Protein AF-A0A8B6LZ09-F1 (afdb_monomer)

Secondary structure (DSSP, 8-state):
------------HHHHHHHHHHHHHHHHHTS-------S--STT-HHHHHHHHHHHHHTTHHHHHHHHHHHHHHHHHHHTT--HHHHHHHHHHHHHHHHHHHHHHHHHHHHHHHHHHHHHHHHHHHHHHHHHHHHHHHHHT-

Foldseek 3Di:
DDDDDDDPPPCDPVNVVVVVVVVVVVCVVVPPPPPPPPPDPPDCDVCVVVVVVVLCCCLDVVLVVVLVVLLVVLVVCVVVPHDPVVSVVSVVVSVVSNCCSVVVVVVCCVPPVVVVVVVVVVVVVVVVVVVVVVVVVVVVVD

pLDDT: mean 77.78, std 13.05, range [45.34, 94.19]

Sequence (142 aa):
MQASLLRPFAINRTTMFYIGAALLMVLFLLSPQHAFASEGTGGSLPYESWLTNLRNSVTGPVAFALSIIGIVIAGGVLIFGGDLNGFFRTLIFLVLVMALLVGAQNVMSTFFGRGAEIAALGDAVMHQLKAASVLTNSVRTV

Solvent-accessible surface area (backbone atoms only — not comparable to full-atom values): 8387 Å² total; per-residue (Å²): 139,83,80,86,78,78,75,80,81,79,78,49,71,67,58,54,48,51,52,51,52,50,51,51,51,50,51,58,72,68,45,82,82,77,73,80,76,56,79,80,78,70,72,88,46,85,61,51,61,55,52,53,51,47,51,53,36,60,71,36,73,54,42,56,51,52,50,51,52,53,50,51,53,44,50,51,44,50,76,77,69,42,61,64,69,60,40,51,54,52,52,51,51,54,51,51,53,52,50,52,56,57,46,50,54,54,48,50,49,60,67,52,47,54,55,53,52,57,50,51,52,52,53,52,51,52,52,50,52,51,54,53,48,50,56,53,51,61,64,72,77,112

Structure (mmCIF, N/CA/C/O backbone):
data_AF-A0A8B6LZ09-F1
#
_entry.id   AF-A0A8B6LZ09-F1
#
loop_
_atom_site.group_PDB
_atom_site.id
_atom_site.type_symbol
_atom_site.label_atom_id
_atom_site.label_alt_id
_atom_site.label_comp_id
_atom_site.label_asym_id
_atom_site.label_entity_id
_atom_site.label_seq_id
_atom_site.pdbx_PDB_ins_code
_atom_site.Cartn_x
_atom_site.Cartn_y
_atom_site.Cartn_z
_atom_site.occupancy
_atom_site.B_iso_or_equiv
_atom_site.auth_seq_id
_atom_site.auth_comp_id
_atom_site.auth_asym_id
_atom_site.auth_atom_id
_atom_site.pdbx_PDB_model_num
ATOM 1 N N . MET A 1 1 ? 37.244 6.737 -75.462 1.00 45.62 1 MET A N 1
ATOM 2 C CA . MET A 1 1 ? 36.531 7.954 -75.011 1.00 45.62 1 MET A CA 1
ATOM 3 C C . MET A 1 1 ? 35.923 7.645 -73.638 1.00 45.62 1 MET A C 1
ATOM 5 O O . MET A 1 1 ? 34.863 7.052 -73.579 1.00 45.62 1 MET A O 1
ATOM 9 N N . GLN A 1 2 ? 36.758 7.536 -72.600 1.00 51.44 2 GLN A N 1
ATOM 10 C CA . GLN A 1 2 ? 37.047 8.532 -71.544 1.00 51.44 2 GLN A CA 1
ATOM 11 C C . GLN A 1 2 ? 35.907 8.749 -70.522 1.00 51.44 2 GLN A C 1
ATOM 13 O O . GLN A 1 2 ? 34.986 9.525 -70.734 1.00 51.44 2 GLN A O 1
ATOM 18 N N . ALA A 1 3 ? 36.054 7.992 -69.425 1.00 52.88 3 ALA A N 1
ATOM 19 C CA . ALA A 1 3 ? 35.638 8.179 -68.033 1.00 52.88 3 ALA A CA 1
ATOM 20 C C . ALA A 1 3 ? 34.515 9.188 -67.716 1.00 52.88 3 ALA A C 1
ATOM 22 O O . ALA A 1 3 ? 34.730 10.395 -67.626 1.00 52.88 3 ALA A O 1
ATOM 23 N N . SER A 1 4 ? 33.339 8.646 -67.394 1.00 61.28 4 SER A N 1
ATOM 24 C CA . SER A 1 4 ? 32.267 9.330 -66.672 1.00 61.28 4 SER A CA 1
ATOM 25 C C . SER A 1 4 ? 32.735 9.729 -65.266 1.00 61.28 4 SER A C 1
ATOM 27 O O . SER A 1 4 ? 32.963 8.879 -64.404 1.00 61.28 4 SER A O 1
ATOM 29 N N . LEU A 1 5 ? 32.885 11.036 -65.065 1.00 59.81 5 LEU A N 1
ATOM 30 C CA . LEU A 1 5 ? 33.324 11.688 -63.836 1.00 59.81 5 LEU A CA 1
ATOM 31 C C . LEU A 1 5 ? 32.391 11.357 -62.662 1.00 59.81 5 LEU A C 1
ATOM 33 O O . LEU A 1 5 ? 31.221 11.746 -62.641 1.00 59.81 5 LEU A O 1
ATOM 37 N N . LEU A 1 6 ? 32.934 10.656 -61.667 1.00 58.78 6 LEU A N 1
ATOM 38 C CA . LEU A 1 6 ? 32.314 10.468 -60.361 1.00 58.78 6 LEU A CA 1
ATOM 39 C C . LEU A 1 6 ? 32.164 11.844 -59.705 1.00 58.78 6 LEU A C 1
ATOM 41 O O . LEU A 1 6 ? 33.149 12.507 -59.384 1.00 58.78 6 LEU A O 1
ATOM 45 N N . ARG A 1 7 ? 30.918 12.296 -59.546 1.00 63.88 7 ARG A N 1
ATOM 46 C CA . ARG A 1 7 ? 30.595 13.527 -58.820 1.00 63.88 7 ARG A CA 1
ATOM 47 C C . ARG A 1 7 ? 31.103 13.382 -57.378 1.00 63.88 7 ARG A C 1
ATOM 49 O O . ARG A 1 7 ? 30.666 12.445 -56.708 1.00 63.88 7 ARG A O 1
ATOM 56 N N . PRO A 1 8 ? 31.988 14.262 -56.876 1.00 61.72 8 PRO A N 1
ATOM 57 C CA . PRO A 1 8 ? 32.375 14.223 -55.475 1.00 61.72 8 PRO A CA 1
ATOM 58 C C . PRO A 1 8 ? 31.131 14.531 -54.640 1.00 61.72 8 PRO A C 1
ATOM 60 O O . PRO A 1 8 ? 30.522 15.594 -54.763 1.00 61.72 8 PRO A O 1
ATOM 63 N N . PHE A 1 9 ? 30.710 13.563 -53.833 1.00 65.00 9 PHE A N 1
ATOM 64 C CA . PHE A 1 9 ? 29.619 13.731 -52.886 1.00 65.00 9 PHE A CA 1
ATOM 65 C C . PHE A 1 9 ? 30.074 14.750 -51.831 1.00 65.00 9 PHE A C 1
ATOM 67 O O . PHE A 1 9 ? 30.864 14.431 -50.945 1.00 65.00 9 PHE A O 1
ATOM 74 N N . ALA A 1 10 ? 29.646 16.008 -51.966 1.00 65.62 10 ALA A N 1
ATOM 75 C CA . ALA A 1 10 ? 29.926 17.054 -50.990 1.00 65.62 10 ALA A CA 1
ATOM 76 C C . ALA A 1 10 ? 29.059 16.808 -49.747 1.00 65.62 10 ALA A C 1
ATOM 78 O O . ALA A 1 10 ? 27.917 17.259 -49.662 1.00 65.62 10 ALA A O 1
ATOM 79 N N . ILE A 1 11 ? 29.587 16.032 -48.800 1.00 69.19 11 ILE A N 1
ATOM 80 C CA . ILE A 1 11 ? 28.914 15.734 -47.534 1.00 69.19 11 ILE A CA 1
ATOM 81 C C . ILE A 1 11 ? 28.830 17.024 -46.720 1.00 69.19 11 ILE A C 1
ATOM 83 O O . ILE A 1 11 ? 29.835 17.521 -46.212 1.00 69.19 11 ILE A O 1
ATOM 87 N N . ASN A 1 12 ? 27.626 17.578 -46.589 1.00 80.19 12 ASN A N 1
ATOM 88 C CA . ASN A 1 12 ? 27.393 18.744 -45.747 1.00 80.19 12 ASN A CA 1
ATOM 89 C C . ASN A 1 12 ? 27.531 18.353 -44.261 1.00 80.19 12 ASN A C 1
ATOM 91 O O . ASN A 1 12 ? 27.018 17.312 -43.839 1.00 80.19 12 ASN A O 1
ATOM 95 N N . ARG A 1 13 ? 28.197 19.188 -43.447 1.00 75.38 13 ARG A N 1
ATOM 96 C CA . ARG A 1 13 ? 28.448 18.910 -42.015 1.00 75.38 13 ARG A CA 1
ATOM 97 C C . ARG A 1 13 ? 27.151 18.660 -41.241 1.00 75.38 13 ARG A C 1
ATOM 99 O O . ARG A 1 13 ? 27.112 17.790 -40.377 1.00 75.38 13 ARG A O 1
ATOM 106 N N . THR A 1 14 ? 26.079 19.363 -41.600 1.00 71.88 14 THR A N 1
ATOM 107 C CA . THR A 1 14 ? 24.753 19.184 -40.997 1.00 71.88 14 THR A CA 1
ATOM 108 C C . THR A 1 14 ? 24.153 17.817 -41.343 1.00 71.88 14 THR A C 1
ATOM 110 O O . THR A 1 14 ? 23.613 17.143 -40.473 1.00 71.88 14 THR A O 1
ATOM 113 N N . THR A 1 15 ? 24.315 17.345 -42.583 1.00 78.81 15 THR A N 1
ATOM 114 C CA . THR A 1 15 ? 23.883 16.000 -43.009 1.00 78.81 15 THR A CA 1
ATOM 115 C C . THR A 1 15 ? 24.670 14.908 -42.286 1.00 78.81 15 THR A C 1
ATOM 117 O O . THR A 1 15 ? 24.094 13.898 -41.892 1.00 78.81 15 THR A O 1
ATOM 120 N N . MET A 1 16 ? 25.963 15.131 -42.033 1.00 76.75 16 MET A N 1
ATOM 121 C CA . MET A 1 16 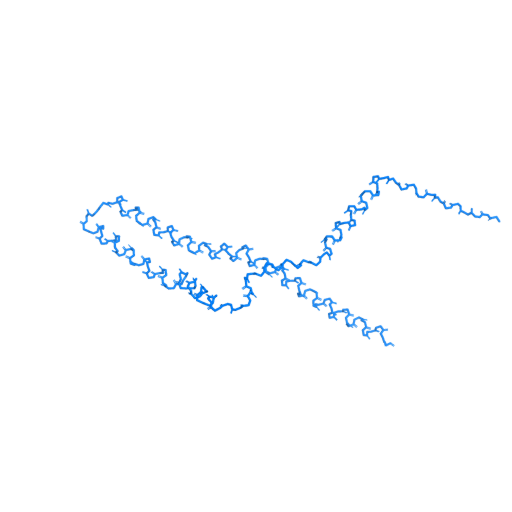? 26.795 14.214 -41.249 1.00 76.75 16 MET A CA 1
ATOM 122 C C . MET A 1 16 ? 26.331 14.119 -39.787 1.00 76.75 16 MET A C 1
ATOM 124 O O . MET A 1 16 ? 26.294 13.025 -39.228 1.00 76.75 16 MET A O 1
ATOM 128 N N . PHE A 1 17 ? 25.906 15.240 -39.193 1.00 83.56 17 PHE A N 1
ATOM 129 C CA . PHE A 1 17 ? 25.321 15.259 -37.850 1.00 83.56 17 PHE A CA 1
ATOM 130 C C . PHE A 1 17 ? 23.995 14.486 -37.789 1.00 83.56 17 PHE A C 1
ATOM 132 O O . PHE A 1 17 ? 23.816 13.660 -36.898 1.00 83.56 17 PHE A O 1
ATOM 139 N N . TYR A 1 18 ? 23.098 14.682 -38.763 1.00 84.94 18 TYR A N 1
ATOM 140 C CA . TYR A 1 18 ? 21.824 13.953 -38.812 1.00 84.94 18 TYR A CA 1
ATOM 141 C C . TYR A 1 18 ? 22.003 12.447 -39.025 1.00 84.94 18 TYR A C 1
ATOM 143 O O . TYR A 1 18 ? 21.310 11.664 -38.383 1.00 84.94 18 TYR A O 1
ATOM 151 N N . ILE A 1 19 ? 22.950 12.025 -39.870 1.00 87.62 19 ILE A N 1
ATOM 152 C CA . ILE A 1 19 ? 23.259 10.599 -40.063 1.00 87.62 19 ILE A CA 1
ATOM 153 C C . ILE A 1 19 ? 23.850 9.999 -38.781 1.00 87.62 19 ILE A C 1
ATOM 155 O O . ILE A 1 19 ? 23.453 8.906 -38.385 1.00 87.62 19 ILE A O 1
ATOM 159 N N . GLY A 1 20 ? 24.747 10.720 -38.100 1.00 86.19 20 GLY A N 1
ATOM 160 C CA . GLY A 1 20 ? 25.292 10.296 -36.808 1.00 86.19 20 GLY A CA 1
ATOM 161 C C . GLY A 1 20 ? 24.209 10.149 -35.737 1.00 86.19 20 GLY A C 1
ATOM 162 O O . GLY A 1 20 ? 24.154 9.129 -35.056 1.00 86.19 20 GLY A O 1
ATOM 163 N N . ALA A 1 21 ? 23.299 11.120 -35.633 1.00 84.75 21 ALA A N 1
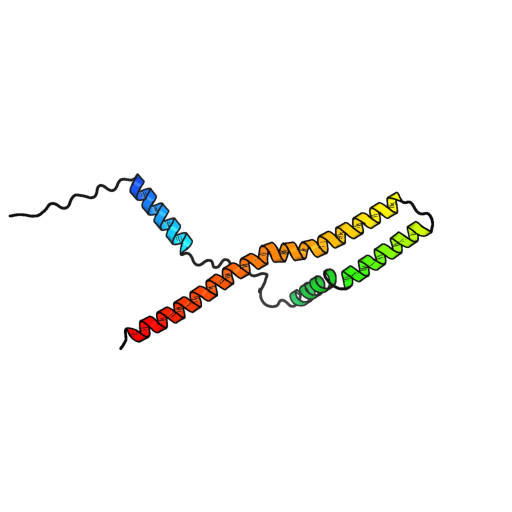ATOM 164 C CA . ALA A 1 21 ? 22.172 11.067 -34.703 1.00 84.75 21 ALA A CA 1
ATOM 165 C C . ALA A 1 21 ? 21.196 9.924 -35.032 1.00 84.75 21 ALA A C 1
ATOM 167 O O . ALA A 1 21 ? 20.764 9.212 -34.129 1.00 84.75 21 ALA A O 1
ATOM 168 N N . ALA A 1 22 ? 20.893 9.702 -36.315 1.00 86.44 22 ALA A N 1
ATOM 169 C CA . ALA A 1 22 ? 20.046 8.597 -36.756 1.00 86.44 22 ALA A CA 1
ATOM 170 C C . ALA A 1 22 ? 20.690 7.232 -36.461 1.00 86.44 22 ALA A C 1
ATOM 172 O O . ALA A 1 22 ? 20.015 6.333 -35.968 1.00 86.44 22 ALA A O 1
ATOM 173 N N . LEU A 1 23 ? 21.999 7.087 -36.689 1.00 86.31 23 LEU A N 1
ATOM 174 C CA . LEU A 1 23 ? 22.738 5.871 -36.345 1.00 86.31 23 LEU A CA 1
ATOM 175 C C . LEU A 1 23 ? 22.753 5.619 -34.840 1.00 86.31 23 LEU A C 1
ATOM 177 O O . LEU A 1 23 ? 22.528 4.486 -34.432 1.00 86.31 23 LEU A O 1
ATOM 181 N N . LEU A 1 24 ? 22.963 6.654 -34.020 1.00 84.62 24 LEU A N 1
ATOM 182 C CA . LEU A 1 24 ? 22.891 6.539 -32.561 1.00 84.62 24 LEU A CA 1
ATOM 183 C C . LEU A 1 24 ? 21.485 6.163 -32.084 1.00 84.62 24 LEU A C 1
ATOM 185 O O . LEU A 1 24 ? 21.355 5.325 -31.198 1.00 84.62 24 LEU A O 1
ATOM 189 N N . MET A 1 25 ? 20.438 6.726 -32.692 1.00 82.56 25 MET A N 1
ATOM 190 C CA . MET A 1 25 ? 19.049 6.384 -32.381 1.00 82.56 25 MET A CA 1
ATOM 191 C C . MET A 1 25 ? 18.740 4.924 -32.724 1.00 82.56 25 MET A C 1
ATOM 193 O O . MET A 1 25 ? 18.161 4.211 -31.911 1.00 82.56 25 MET A O 1
ATOM 197 N N . VAL A 1 26 ? 19.172 4.454 -33.895 1.00 83.44 26 VAL A N 1
ATOM 198 C CA . VAL A 1 26 ? 19.029 3.051 -34.303 1.00 83.44 26 VAL A CA 1
ATOM 199 C C . VAL A 1 26 ? 19.839 2.137 -33.378 1.00 83.44 26 VAL A C 1
ATOM 201 O O . VAL A 1 26 ? 19.311 1.134 -32.916 1.00 83.44 26 VAL A O 1
ATOM 204 N N . LEU A 1 27 ? 21.072 2.502 -33.017 1.00 81.06 27 LEU A N 1
ATOM 205 C CA . LEU A 1 27 ? 21.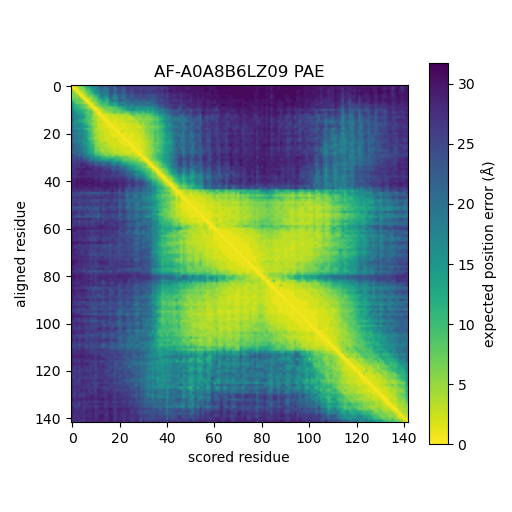885 1.763 -32.040 1.00 81.06 27 LEU A CA 1
ATOM 206 C C . LEU A 1 27 ? 21.227 1.687 -30.662 1.00 81.06 27 LEU A C 1
ATOM 208 O O . LEU A 1 27 ? 21.307 0.651 -30.012 1.00 81.06 27 LEU A O 1
ATOM 212 N N . PHE A 1 28 ? 20.563 2.756 -30.225 1.00 77.25 28 PHE A N 1
ATOM 213 C CA . PHE A 1 28 ? 19.824 2.775 -28.968 1.00 77.25 28 PHE A CA 1
ATOM 214 C C . PHE A 1 28 ? 18.586 1.869 -29.027 1.00 77.25 28 PHE A C 1
ATOM 216 O O . PHE A 1 28 ? 18.337 1.113 -28.093 1.00 77.25 28 PHE A O 1
ATOM 223 N N . LEU A 1 29 ? 17.864 1.864 -30.152 1.00 76.06 29 LEU A N 1
ATOM 224 C CA . LEU A 1 29 ? 16.719 0.973 -30.388 1.00 76.06 29 LEU A CA 1
ATOM 225 C C . LEU A 1 29 ? 17.119 -0.503 -30.541 1.00 76.06 29 LEU A C 1
ATOM 227 O O . LEU A 1 29 ? 16.334 -1.383 -30.205 1.00 76.06 29 LEU A O 1
ATOM 231 N N . LEU A 1 30 ? 18.323 -0.779 -31.047 1.00 73.62 30 LEU A N 1
ATOM 232 C CA . LEU A 1 30 ? 18.883 -2.130 -31.159 1.00 73.62 30 LEU A CA 1
ATOM 233 C C . LEU A 1 30 ? 19.684 -2.546 -29.919 1.00 73.62 30 LEU A C 1
ATOM 235 O O . LEU A 1 30 ? 20.155 -3.684 -29.852 1.00 73.62 30 LEU A O 1
ATOM 239 N N . SER A 1 31 ? 19.866 -1.646 -28.949 1.00 66.62 31 SER A N 1
ATOM 240 C CA . SER A 1 31 ? 20.572 -1.979 -27.719 1.00 66.62 31 SER A CA 1
ATOM 241 C C . SER A 1 31 ? 19.758 -3.019 -26.937 1.00 66.62 31 SER A C 1
ATOM 243 O O . SER A 1 31 ? 18.544 -2.863 -26.785 1.00 66.62 31 SER A O 1
ATOM 245 N N . PRO A 1 32 ? 20.381 -4.111 -26.455 1.00 58.97 32 PRO A N 1
ATOM 246 C CA . PRO A 1 32 ? 19.699 -5.072 -25.605 1.00 58.97 32 PRO A CA 1
ATOM 247 C C . PRO A 1 32 ? 19.180 -4.360 -24.357 1.00 58.97 32 PRO A C 1
ATOM 249 O O . PRO A 1 32 ? 19.956 -3.896 -23.521 1.00 58.97 32 PRO A O 1
ATOM 252 N N . GLN A 1 33 ? 17.859 -4.288 -24.229 1.00 57.38 33 GLN A N 1
ATOM 253 C CA . GLN A 1 33 ? 17.151 -3.796 -23.052 1.00 57.38 33 GLN A CA 1
ATOM 254 C C . GLN A 1 33 ? 17.293 -4.778 -21.879 1.00 57.38 33 GLN A C 1
ATOM 256 O O . GLN A 1 33 ? 16.322 -5.306 -21.350 1.00 57.38 33 GLN A O 1
ATOM 261 N N . HIS A 1 34 ? 18.519 -5.040 -21.436 1.00 48.59 34 HIS A N 1
ATOM 262 C CA . HIS A 1 34 ? 18.776 -5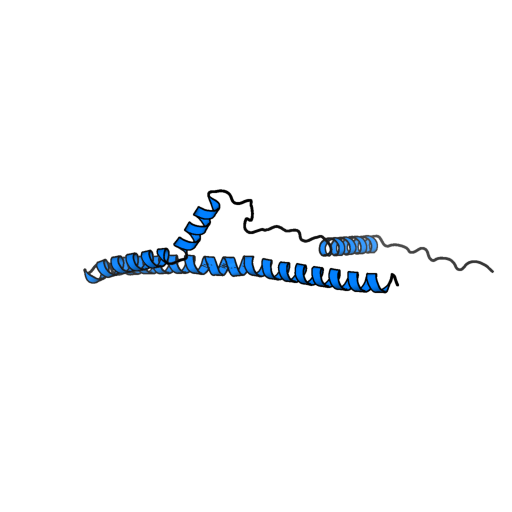.721 -20.172 1.00 48.59 34 HIS A CA 1
ATOM 263 C C . HIS A 1 34 ? 18.647 -4.722 -19.018 1.00 48.59 34 HIS A C 1
ATOM 265 O O . HIS A 1 34 ? 19.568 -4.517 -18.232 1.00 48.59 34 HIS A O 1
ATOM 271 N N . ALA A 1 35 ? 17.478 -4.092 -18.911 1.00 49.31 35 ALA A N 1
ATOM 272 C CA . ALA A 1 35 ? 17.047 -3.490 -17.665 1.00 49.31 35 ALA A CA 1
ATOM 273 C C . ALA A 1 35 ? 16.499 -4.624 -16.796 1.00 49.31 35 ALA A C 1
ATOM 275 O O . ALA A 1 35 ? 15.294 -4.854 -16.729 1.00 49.31 35 ALA A O 1
ATOM 276 N N . PHE A 1 36 ? 17.401 -5.359 -16.141 1.00 45.34 36 PHE A N 1
ATOM 277 C CA . PHE A 1 36 ? 17.049 -6.244 -15.034 1.00 45.34 36 PHE A CA 1
ATOM 278 C C . PHE A 1 36 ? 16.607 -5.395 -13.835 1.00 45.34 36 PHE A C 1
ATOM 280 O O . PHE A 1 36 ? 17.267 -5.350 -12.801 1.00 45.34 36 PHE A O 1
ATOM 287 N N . ALA A 1 37 ? 15.461 -4.731 -13.955 1.00 46.25 37 ALA A N 1
ATOM 288 C CA . ALA A 1 37 ? 14.636 -4.400 -12.807 1.00 46.25 37 ALA A CA 1
ATOM 289 C C . ALA A 1 37 ? 13.879 -5.676 -12.422 1.00 46.25 37 ALA A C 1
ATOM 291 O O . ALA A 1 37 ? 12.661 -5.760 -12.539 1.00 46.25 37 ALA A O 1
ATOM 292 N N . SER A 1 38 ? 14.623 -6.717 -12.036 1.00 46.16 38 SER A N 1
ATOM 293 C CA . SER A 1 38 ? 14.002 -7.846 -11.367 1.00 46.16 38 SER A CA 1
ATOM 294 C C . SER A 1 38 ? 13.482 -7.310 -10.045 1.00 46.16 38 SER A C 1
ATOM 296 O O . SER A 1 38 ? 14.272 -6.891 -9.196 1.00 46.16 38 SER A O 1
ATOM 298 N N . GLU A 1 39 ? 12.167 -7.349 -9.847 1.00 54.47 39 GLU A N 1
ATOM 299 C CA . GLU A 1 39 ? 11.635 -7.485 -8.495 1.00 54.47 39 GLU A CA 1
ATOM 300 C C . GLU A 1 39 ? 12.437 -8.615 -7.840 1.00 54.47 39 GLU A C 1
ATOM 302 O O . GLU A 1 39 ? 12.580 -9.682 -8.436 1.00 54.47 39 GLU A O 1
ATOM 307 N N . GLY A 1 40 ? 13.135 -8.304 -6.747 1.00 52.31 40 GLY A N 1
ATOM 308 C CA . GLY A 1 40 ? 14.377 -8.972 -6.365 1.00 52.31 40 GLY A CA 1
ATOM 309 C C . GLY A 1 40 ? 14.371 -10.498 -6.479 1.00 52.31 40 GLY A C 1
ATOM 310 O O . GLY A 1 40 ? 13.991 -11.187 -5.544 1.00 52.31 40 GLY A O 1
ATOM 311 N N . THR A 1 41 ? 14.941 -11.039 -7.559 1.00 50.53 41 THR A N 1
ATOM 312 C CA . THR A 1 41 ? 15.434 -12.426 -7.607 1.00 50.53 41 THR A CA 1
ATOM 313 C C . THR A 1 41 ? 16.887 -12.480 -7.128 1.00 50.53 41 THR A C 1
ATOM 315 O O . THR A 1 41 ? 17.707 -13.251 -7.630 1.00 50.53 41 THR A O 1
ATOM 318 N N . GLY A 1 42 ? 17.240 -11.610 -6.178 1.00 52.25 42 GLY A N 1
ATOM 319 C CA . GLY A 1 42 ? 18.535 -11.606 -5.513 1.00 52.25 42 GLY A CA 1
ATOM 320 C C . GLY A 1 42 ? 18.599 -12.774 -4.539 1.00 52.25 42 GLY A C 1
ATOM 321 O O . GLY A 1 42 ? 18.244 -12.609 -3.381 1.00 52.25 42 GLY A O 1
ATOM 322 N N . GLY A 1 43 ? 18.989 -13.946 -5.050 1.00 60.66 43 GLY A N 1
ATOM 323 C CA . GLY A 1 43 ? 19.388 -15.156 -4.321 1.00 60.66 43 GLY A CA 1
ATOM 324 C C . GLY A 1 43 ? 18.810 -15.323 -2.916 1.00 60.66 43 GLY A C 1
ATOM 325 O O . GLY A 1 43 ? 19.464 -14.919 -1.968 1.00 60.66 43 GLY A O 1
ATOM 326 N N . SER A 1 44 ? 17.628 -15.942 -2.810 1.00 63.88 44 SER A N 1
ATOM 327 C CA . SER A 1 44 ? 16.967 -16.495 -1.607 1.00 63.88 44 SER A CA 1
ATOM 328 C C . SER A 1 44 ? 17.663 -16.239 -0.259 1.00 63.88 44 SER A C 1
ATOM 330 O O . SER A 1 44 ? 18.142 -17.169 0.402 1.00 63.88 44 SER A O 1
ATOM 332 N N . LEU A 1 45 ? 17.736 -14.977 0.165 1.00 79.12 45 LEU A N 1
ATOM 333 C CA . LEU A 1 45 ? 18.286 -14.649 1.471 1.00 79.12 45 LEU A CA 1
ATOM 334 C C . LEU A 1 45 ? 17.300 -15.159 2.535 1.00 79.12 45 LEU A C 1
ATOM 336 O O . LEU A 1 45 ? 16.091 -15.019 2.345 1.00 79.12 45 LEU A O 1
ATOM 340 N N . PRO A 1 46 ? 17.762 -15.737 3.662 1.00 76.81 46 PRO A N 1
ATOM 341 C CA . PRO A 1 46 ? 16.879 -16.416 4.621 1.00 76.81 46 PRO A CA 1
ATOM 342 C C . PRO A 1 46 ? 15.716 -15.555 5.148 1.00 76.81 46 PRO A C 1
ATOM 344 O O . PRO A 1 46 ? 14.681 -16.082 5.548 1.00 76.81 46 PRO A O 1
ATOM 347 N N . TYR A 1 47 ? 15.875 -14.229 5.141 1.00 84.00 47 TYR A N 1
ATOM 348 C CA . TYR A 1 47 ? 14.870 -13.266 5.591 1.00 84.00 47 TYR A CA 1
ATOM 349 C C . TYR A 1 47 ? 13.809 -12.917 4.535 1.00 84.00 47 TYR A C 1
ATOM 351 O O . TYR A 1 47 ? 12.747 -12.413 4.895 1.00 84.00 47 TYR A O 1
ATOM 359 N N . GLU A 1 48 ? 14.069 -13.164 3.249 1.00 83.81 48 GLU A N 1
ATOM 360 C CA . GLU A 1 48 ? 13.172 -12.784 2.149 1.00 83.81 48 GLU A CA 1
ATOM 361 C C . GLU A 1 48 ? 11.856 -13.567 2.228 1.00 83.81 48 GLU A C 1
ATOM 363 O O . GLU A 1 48 ? 10.786 -12.969 2.173 1.00 83.81 48 GLU A O 1
ATOM 368 N N . SER A 1 49 ? 11.921 -14.865 2.543 1.00 84.69 49 SER A N 1
ATOM 369 C CA . SER A 1 49 ? 10.730 -15.682 2.806 1.00 84.69 49 SER A CA 1
ATOM 370 C C . SER A 1 49 ? 9.887 -15.130 3.961 1.00 84.69 49 SER A C 1
ATOM 372 O O . SER A 1 49 ? 8.667 -15.011 3.845 1.00 84.69 49 SER A O 1
ATOM 374 N N . TRP A 1 50 ? 10.510 -14.731 5.075 1.00 86.94 50 TRP A N 1
ATOM 375 C CA . TRP A 1 50 ? 9.776 -14.123 6.189 1.00 86.94 50 TRP A CA 1
ATOM 376 C C . TRP A 1 50 ? 9.133 -12.791 5.784 1.00 86.94 50 TRP A C 1
ATOM 378 O O . TRP A 1 50 ? 7.963 -12.561 6.090 1.00 86.94 50 TRP A O 1
ATOM 388 N N . LEU A 1 51 ? 9.856 -11.944 5.049 1.00 87.00 51 LEU A N 1
ATOM 389 C CA . LEU A 1 51 ? 9.356 -10.645 4.604 1.00 87.00 51 LEU A CA 1
ATOM 390 C C . LEU A 1 51 ? 8.193 -10.793 3.608 1.00 87.00 51 LEU A C 1
ATOM 392 O O . LEU A 1 51 ? 7.189 -10.086 3.712 1.00 87.00 51 LEU A O 1
ATOM 396 N N . THR A 1 52 ? 8.281 -11.768 2.703 1.00 85.38 52 THR A N 1
ATOM 397 C CA . THR A 1 52 ? 7.214 -12.125 1.762 1.00 85.38 52 THR A CA 1
ATOM 398 C C . THR A 1 52 ? 5.986 -12.672 2.493 1.00 85.38 52 THR A C 1
ATOM 400 O O . THR A 1 52 ? 4.862 -12.248 2.214 1.00 85.38 52 THR A O 1
ATOM 403 N N . ASN A 1 53 ? 6.170 -13.534 3.497 1.00 86.62 53 ASN A N 1
ATOM 404 C CA . ASN A 1 53 ? 5.073 -14.008 4.345 1.00 86.62 53 ASN A CA 1
ATOM 405 C C . ASN A 1 53 ? 4.430 -12.871 5.154 1.00 86.62 53 ASN A C 1
ATOM 407 O O . ASN A 1 53 ? 3.206 -12.819 5.279 1.00 86.62 53 ASN A O 1
ATOM 411 N N . LEU A 1 54 ? 5.227 -11.925 5.654 1.00 88.19 54 LEU A N 1
ATOM 412 C CA . LEU A 1 54 ? 4.729 -10.748 6.361 1.00 88.19 54 LEU A CA 1
ATOM 413 C C . LEU A 1 54 ? 3.896 -9.858 5.436 1.00 88.19 54 LEU A C 1
ATOM 415 O O . LEU A 1 54 ? 2.790 -9.466 5.807 1.00 88.19 54 LEU A O 1
ATOM 419 N N . ARG A 1 55 ? 4.366 -9.601 4.210 1.00 86.56 55 ARG A N 1
ATOM 420 C CA . ARG A 1 55 ? 3.596 -8.883 3.184 1.00 86.56 55 ARG A CA 1
ATOM 421 C C . ARG A 1 55 ? 2.264 -9.579 2.900 1.00 86.56 55 ARG A C 1
ATOM 423 O O . ARG A 1 55 ? 1.221 -8.924 2.894 1.00 86.56 55 ARG A O 1
ATOM 430 N N . ASN A 1 56 ? 2.288 -10.895 2.686 1.00 86.94 56 ASN A N 1
ATOM 431 C CA . ASN A 1 56 ? 1.083 -11.682 2.404 1.00 86.94 56 ASN A CA 1
ATOM 432 C C . ASN A 1 56 ? 0.108 -11.673 3.592 1.00 86.94 56 ASN A C 1
ATOM 434 O O . ASN A 1 56 ? -1.101 -11.629 3.400 1.00 86.94 56 ASN A O 1
ATOM 438 N N . SER A 1 57 ? 0.625 -11.660 4.820 1.00 88.25 57 SER A N 1
ATOM 439 C CA . SER A 1 57 ? -0.175 -11.562 6.040 1.00 88.25 57 SER A CA 1
ATOM 440 C C . SER A 1 57 ? -0.837 -10.184 6.178 1.00 88.25 57 SER A C 1
ATOM 442 O O . SER A 1 57 ? -2.056 -10.094 6.329 1.00 88.25 57 SER A O 1
ATOM 444 N N . VAL A 1 58 ? -0.059 -9.103 6.030 1.00 85.12 58 VAL A N 1
ATOM 445 C CA . VAL A 1 58 ? -0.529 -7.708 6.155 1.00 85.12 58 VAL A CA 1
ATOM 446 C C . VAL A 1 58 ? -1.483 -7.310 5.031 1.00 85.12 58 VAL A C 1
ATOM 448 O O . VAL A 1 58 ? -2.335 -6.457 5.229 1.00 85.12 58 VAL A O 1
ATOM 451 N N . THR A 1 59 ? -1.384 -7.927 3.858 1.00 85.31 59 THR A N 1
ATOM 452 C CA . THR A 1 59 ? -2.345 -7.697 2.768 1.00 85.31 59 THR A CA 1
ATOM 453 C C . THR A 1 59 ? -3.467 -8.736 2.708 1.00 85.31 59 THR A C 1
ATOM 455 O O . THR A 1 59 ? -4.388 -8.605 1.906 1.00 85.31 59 THR A O 1
ATOM 458 N N . GLY A 1 60 ? -3.403 -9.759 3.559 1.00 84.75 60 GLY A N 1
ATOM 459 C CA . GLY A 1 60 ? -4.331 -10.881 3.601 1.00 84.75 60 GLY A CA 1
ATOM 460 C C . GLY A 1 60 ? -5.245 -10.863 4.834 1.00 84.75 60 GLY A C 1
ATOM 461 O O . GLY A 1 60 ? -5.621 -9.795 5.327 1.00 84.75 60 GLY A O 1
ATOM 462 N N . PRO A 1 61 ? -5.617 -12.042 5.371 1.00 85.69 61 PRO A N 1
ATOM 463 C CA . PRO A 1 61 ? -6.607 -12.160 6.446 1.00 85.69 61 PRO A CA 1
ATOM 464 C C . PRO A 1 61 ? -6.276 -11.392 7.736 1.00 85.69 61 PRO A C 1
ATOM 466 O O . PRO A 1 61 ? -7.187 -11.043 8.485 1.00 85.69 61 PRO A O 1
ATOM 469 N N . VAL A 1 62 ? -4.998 -11.099 8.012 1.00 88.56 62 VAL A N 1
ATOM 470 C CA . VAL A 1 62 ? -4.599 -10.407 9.250 1.00 88.56 62 VAL A CA 1
ATOM 471 C C . VAL A 1 62 ? -5.002 -8.934 9.238 1.00 88.56 62 VAL A C 1
ATOM 473 O O . VAL A 1 62 ? -5.516 -8.451 10.246 1.00 88.56 62 VAL A O 1
ATOM 476 N N . ALA A 1 63 ? -4.869 -8.222 8.112 1.00 88.56 63 ALA A N 1
ATOM 477 C CA . ALA A 1 63 ? -5.394 -6.855 8.020 1.00 88.56 63 ALA A CA 1
ATOM 478 C C . ALA A 1 63 ? -6.911 -6.815 8.220 1.00 88.56 63 ALA A C 1
ATOM 480 O O . ALA A 1 63 ? -7.419 -5.932 8.909 1.00 88.56 63 ALA A O 1
ATOM 481 N N . PHE A 1 64 ? -7.628 -7.804 7.687 1.00 88.12 64 PHE A N 1
ATOM 482 C CA . PHE A 1 64 ? -9.068 -7.921 7.889 1.00 88.12 64 PHE A CA 1
ATOM 483 C C . PHE A 1 64 ? -9.446 -8.190 9.357 1.00 88.12 64 PHE A C 1
ATOM 485 O O . PHE A 1 64 ? -10.420 -7.645 9.867 1.00 88.12 64 PHE A O 1
ATOM 492 N N . ALA A 1 65 ? -8.657 -8.976 10.089 1.00 91.06 65 ALA A N 1
ATOM 493 C CA . ALA A 1 65 ? -8.877 -9.148 11.524 1.00 91.06 65 ALA A CA 1
ATOM 494 C C . ALA A 1 65 ? -8.666 -7.830 12.296 1.00 91.06 65 ALA A C 1
ATOM 496 O O . ALA A 1 65 ? -9.468 -7.480 13.165 1.00 91.06 65 ALA A O 1
ATOM 497 N N . LEU A 1 66 ? -7.623 -7.065 11.951 1.00 89.44 66 LEU A N 1
ATOM 498 C CA . LEU A 1 66 ? -7.342 -5.771 12.580 1.00 89.44 66 LEU A CA 1
ATOM 499 C C . LEU A 1 66 ? -8.427 -4.724 12.290 1.00 89.44 66 LEU A C 1
ATOM 501 O O . LEU A 1 66 ? -8.761 -3.947 13.188 1.00 89.44 66 LEU A O 1
ATOM 505 N N . SER A 1 67 ? -9.014 -4.712 11.086 1.00 89.38 67 SER A N 1
ATOM 506 C CA . SER A 1 67 ? -10.140 -3.814 10.793 1.00 89.38 67 SER A CA 1
ATOM 507 C C . SER A 1 67 ? -11.349 -4.125 11.662 1.00 89.38 67 SER A C 1
ATOM 509 O O . SER A 1 67 ? -11.924 -3.204 12.238 1.00 89.38 67 SER A O 1
ATOM 511 N N . ILE A 1 68 ? -11.706 -5.402 11.816 1.00 92.62 68 ILE A N 1
ATOM 512 C CA . ILE A 1 68 ? -12.842 -5.804 12.655 1.00 92.62 68 ILE A CA 1
ATOM 513 C C . ILE A 1 68 ? -12.628 -5.351 14.100 1.00 92.62 68 ILE A C 1
ATOM 515 O O . ILE A 1 68 ? -13.526 -4.751 14.687 1.00 92.62 68 ILE A O 1
ATOM 519 N N . ILE A 1 69 ? -11.437 -5.571 14.658 1.00 93.06 69 ILE A N 1
ATOM 520 C CA . ILE A 1 69 ? -11.105 -5.134 16.022 1.00 93.06 69 ILE A CA 1
ATOM 521 C C . ILE A 1 69 ? -11.270 -3.615 16.159 1.00 93.06 69 ILE A C 1
ATOM 523 O O . ILE A 1 69 ? -11.927 -3.149 17.091 1.00 93.06 69 ILE A O 1
ATOM 527 N N . GLY A 1 70 ? -10.729 -2.840 15.213 1.00 91.38 70 GLY A N 1
ATOM 528 C CA . GLY A 1 70 ? -10.853 -1.381 15.218 1.00 91.38 70 GLY A CA 1
ATOM 529 C C . GLY A 1 70 ? -12.307 -0.904 15.154 1.00 91.38 70 GLY A C 1
ATOM 530 O O . GLY A 1 70 ? -12.689 0.002 15.894 1.00 91.38 70 GLY A O 1
ATOM 531 N N . ILE A 1 71 ? -13.137 -1.552 14.331 1.00 91.62 71 ILE A N 1
ATOM 532 C CA . ILE A 1 71 ? -14.569 -1.245 14.213 1.00 91.62 71 ILE A CA 1
ATOM 533 C C . ILE A 1 71 ? -15.307 -1.576 15.514 1.00 91.62 71 ILE A C 1
ATOM 535 O O . ILE A 1 71 ? -16.123 -0.773 15.961 1.00 91.62 71 ILE A O 1
ATOM 539 N N . VAL A 1 72 ? -15.016 -2.716 16.147 1.00 93.12 72 VAL A N 1
ATOM 540 C CA . VAL A 1 72 ? -15.653 -3.117 17.414 1.00 93.12 72 VAL A CA 1
ATOM 541 C C . VAL A 1 72 ? -15.309 -2.138 18.535 1.00 93.12 72 VAL A C 1
ATOM 543 O O . VAL A 1 72 ? -16.200 -1.727 19.276 1.00 93.12 72 VAL A O 1
ATOM 546 N N . ILE A 1 73 ? -14.048 -1.709 18.637 1.00 91.12 73 ILE A N 1
ATOM 547 C CA . ILE A 1 73 ? -13.626 -0.712 19.633 1.00 91.12 73 ILE A CA 1
ATOM 548 C C . ILE A 1 73 ? -14.333 0.625 19.378 1.00 91.12 73 ILE A C 1
ATOM 550 O O . ILE A 1 73 ? -14.916 1.198 20.299 1.00 91.12 73 ILE A O 1
ATOM 554 N N . ALA A 1 74 ? -14.333 1.102 18.130 1.00 90.56 74 ALA A N 1
ATOM 555 C CA . ALA A 1 74 ? -14.987 2.354 17.759 1.00 90.56 74 ALA A CA 1
ATOM 556 C C . ALA A 1 74 ? -16.506 2.307 18.015 1.00 90.56 74 ALA A C 1
ATOM 558 O O . ALA A 1 74 ? -17.071 3.246 18.575 1.00 90.56 74 ALA A O 1
ATOM 559 N N . GLY A 1 75 ? -17.159 1.196 17.667 1.00 89.88 75 GLY A N 1
ATOM 560 C CA . GLY A 1 75 ? -18.577 0.9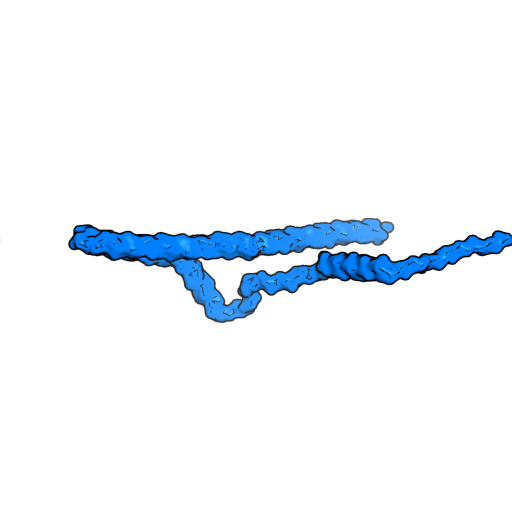62 17.934 1.00 89.88 75 GLY A CA 1
ATOM 561 C C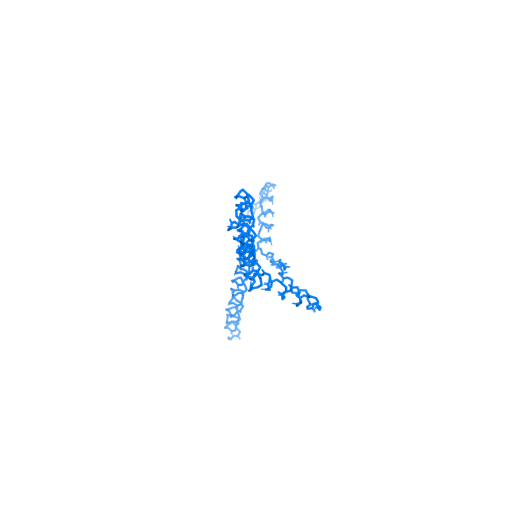 . GLY A 1 75 ? -18.893 0.893 19.428 1.00 89.88 75 GLY A C 1
ATOM 562 O O . GLY A 1 75 ? -19.889 1.464 19.867 1.00 89.88 75 GLY A O 1
ATOM 563 N N . GLY A 1 76 ? -18.020 0.271 20.225 1.00 91.44 76 GLY A N 1
ATOM 564 C CA . GLY A 1 76 ? -18.138 0.248 21.682 1.00 91.44 76 GLY A CA 1
ATOM 565 C C . GLY A 1 76 ? -18.129 1.656 22.274 1.00 91.44 76 GLY A C 1
ATOM 566 O O . GLY A 1 76 ? -19.047 2.019 23.004 1.00 91.44 76 GLY A O 1
ATOM 567 N N . VAL A 1 77 ? -17.151 2.485 21.895 1.00 89.38 77 VAL A N 1
ATOM 568 C CA . VAL A 1 77 ? -17.068 3.889 22.344 1.00 89.38 77 VAL A CA 1
ATOM 569 C C . VAL A 1 77 ? -18.327 4.677 21.964 1.00 89.38 77 VAL A C 1
ATOM 571 O O . VAL A 1 77 ? -18.814 5.477 22.761 1.00 89.38 77 VAL A O 1
ATOM 574 N N . LEU A 1 78 ? -18.886 4.424 20.780 1.00 90.56 78 LEU A N 1
ATOM 575 C CA . LEU A 1 78 ? -20.080 5.108 20.291 1.00 90.56 78 LEU A CA 1
ATOM 576 C C . LEU A 1 78 ? -21.348 4.740 21.081 1.00 90.56 78 LEU A C 1
ATOM 578 O O . LEU A 1 78 ? -22.122 5.624 21.445 1.00 90.56 78 LEU A O 1
ATOM 582 N N . ILE A 1 79 ? -21.556 3.452 21.372 1.00 89.88 79 ILE A N 1
ATOM 583 C CA . ILE A 1 79 ? -22.756 2.968 22.081 1.00 89.88 79 ILE A CA 1
ATOM 584 C C . ILE A 1 79 ? -22.820 3.509 23.514 1.00 89.88 79 ILE A C 1
ATOM 586 O O . ILE A 1 79 ? -23.903 3.823 24.003 1.00 89.88 79 ILE A O 1
ATOM 590 N N . PHE A 1 80 ? -21.674 3.672 24.176 1.00 87.31 80 PHE A N 1
ATOM 591 C CA . PHE A 1 80 ? -21.612 4.223 25.533 1.00 87.31 80 PHE A CA 1
ATOM 592 C C . PHE A 1 80 ? -21.698 5.760 25.589 1.00 87.31 80 PHE A C 1
ATOM 594 O O . PHE A 1 80 ? -21.494 6.341 26.653 1.00 87.31 80 PHE A O 1
ATOM 601 N N . GLY A 1 81 ? -22.021 6.429 24.476 1.00 83.06 81 GLY A N 1
ATOM 602 C CA . GLY A 1 81 ? -22.175 7.886 24.427 1.00 83.06 81 GLY A CA 1
ATOM 603 C C . GLY A 1 81 ? -20.851 8.650 24.346 1.00 83.06 81 GLY A C 1
ATOM 604 O O . GLY A 1 81 ? -20.768 9.784 24.813 1.00 83.06 81 GLY A O 1
ATOM 605 N N . GLY A 1 82 ? -19.808 8.034 23.782 1.00 84.44 82 GLY A N 1
ATOM 606 C CA . GLY A 1 82 ? -18.530 8.692 23.520 1.00 84.44 82 GLY A CA 1
ATOM 607 C C . GLY A 1 82 ? -18.612 9.790 22.450 1.00 84.44 82 GLY A C 1
ATOM 608 O O . GLY A 1 82 ? -19.599 9.925 21.728 1.00 84.44 82 GLY A O 1
ATOM 609 N N . ASP A 1 83 ? -17.541 10.579 22.338 1.00 89.69 83 ASP A N 1
ATOM 610 C CA . ASP A 1 83 ? -17.439 11.696 21.393 1.00 89.69 83 ASP A CA 1
ATOM 611 C C . ASP A 1 83 ? -17.598 11.226 19.932 1.00 89.69 83 ASP A C 1
ATOM 613 O O . ASP A 1 83 ? -16.745 10.515 19.388 1.00 89.69 83 ASP A O 1
ATOM 617 N N . LEU A 1 84 ? -18.685 11.664 19.280 1.00 88.31 84 LEU A N 1
ATOM 618 C CA . LEU A 1 84 ? -18.973 11.368 17.873 1.00 88.31 84 LEU A CA 1
ATOM 619 C C . LEU A 1 84 ? -17.845 11.834 16.951 1.00 88.31 84 LEU A C 1
ATOM 621 O O . LEU A 1 84 ? -17.510 11.146 15.987 1.00 88.31 84 LEU A O 1
ATOM 625 N N . ASN A 1 85 ? -17.236 12.982 17.245 1.00 90.62 85 ASN A N 1
ATOM 626 C CA . ASN A 1 85 ? -16.123 13.507 16.463 1.00 90.62 85 ASN A CA 1
ATOM 627 C C . ASN A 1 85 ? -14.910 12.564 16.560 1.00 90.62 85 ASN A C 1
ATOM 629 O O . ASN A 1 85 ? -14.291 12.225 15.547 1.00 90.62 85 ASN A O 1
ATOM 633 N N . GLY A 1 86 ? -14.646 12.040 17.760 1.00 88.19 86 GLY A N 1
ATOM 634 C CA . GLY A 1 86 ? -13.636 11.007 17.995 1.00 88.19 86 GLY A CA 1
ATOM 635 C C . GLY A 1 86 ? -13.919 9.704 17.235 1.00 88.19 86 GLY A C 1
ATOM 636 O O . GLY A 1 86 ? -13.012 9.138 16.613 1.00 88.19 86 GLY A O 1
ATOM 637 N N . PHE A 1 87 ? -15.178 9.258 17.215 1.00 89.94 87 PHE A N 1
ATOM 638 C CA . PHE A 1 87 ? -15.602 8.082 16.449 1.00 89.94 87 PHE A CA 1
ATOM 639 C C . PHE A 1 87 ? -15.371 8.263 14.943 1.00 89.94 87 PHE A C 1
ATOM 641 O O . PHE A 1 87 ? -14.689 7.442 14.324 1.00 89.94 87 PHE A O 1
ATOM 648 N N . PHE A 1 88 ? -15.870 9.355 14.352 1.00 90.75 88 PHE A N 1
ATOM 649 C CA . PHE A 1 88 ? -15.704 9.625 12.920 1.00 90.75 88 PHE A CA 1
ATOM 650 C C . PHE A 1 88 ? -14.234 9.729 12.521 1.00 90.75 88 PHE A C 1
ATOM 652 O O . PHE A 1 88 ? -13.839 9.173 11.494 1.00 90.75 88 PHE A O 1
ATOM 659 N N . ARG A 1 89 ? -13.404 10.376 13.348 1.00 91.69 89 ARG A N 1
ATOM 660 C CA . ARG A 1 89 ? -11.955 10.423 13.131 1.00 91.69 89 ARG A CA 1
ATOM 661 C C . ARG A 1 89 ? -11.370 9.011 13.066 1.00 91.69 89 ARG A C 1
ATOM 663 O O . ARG A 1 89 ? -10.633 8.704 12.133 1.00 91.69 89 ARG A O 1
ATOM 670 N N . THR A 1 90 ? -11.729 8.151 14.016 1.00 91.06 90 THR A N 1
ATOM 671 C CA . THR A 1 90 ? -11.244 6.762 14.075 1.00 91.06 90 THR A CA 1
ATOM 672 C C . THR A 1 90 ? -11.690 5.958 12.853 1.00 91.06 90 THR A C 1
ATOM 674 O O . THR A 1 90 ? -10.890 5.236 12.259 1.00 91.06 90 THR A O 1
ATOM 677 N N . LEU A 1 91 ? -12.940 6.135 12.422 1.00 91.19 91 LEU A N 1
ATOM 678 C CA . LEU A 1 91 ? -13.494 5.453 11.255 1.00 91.19 91 LEU A CA 1
ATOM 679 C C . LEU A 1 91 ? -12.801 5.884 9.956 1.00 91.19 91 LEU A C 1
ATOM 681 O O . LEU A 1 91 ? -12.421 5.028 9.158 1.00 91.19 91 LEU A O 1
ATOM 685 N N . ILE A 1 92 ? -12.569 7.187 9.764 1.00 93.88 92 ILE A N 1
ATOM 686 C CA . ILE A 1 92 ? -11.833 7.700 8.600 1.00 93.88 92 ILE A CA 1
ATOM 687 C C . ILE A 1 92 ? -10.419 7.114 8.566 1.00 93.88 92 ILE A C 1
ATOM 689 O O . ILE A 1 92 ? -9.994 6.635 7.518 1.00 93.88 92 ILE A O 1
ATOM 693 N N . PHE A 1 93 ? -9.705 7.084 9.695 1.00 92.50 93 PHE A N 1
ATOM 694 C CA . PHE A 1 93 ? -8.373 6.471 9.753 1.00 92.50 93 PHE A CA 1
ATOM 695 C C . PHE A 1 93 ? -8.391 4.996 9.345 1.00 92.50 93 PHE A C 1
ATOM 697 O O . PHE A 1 93 ? -7.536 4.567 8.573 1.00 92.50 93 PHE A O 1
ATOM 704 N N . LEU A 1 94 ? -9.378 4.232 9.810 1.00 91.12 94 LEU A N 1
ATOM 705 C CA . LEU A 1 94 ? -9.510 2.815 9.482 1.00 91.12 94 LEU A CA 1
ATOM 706 C C . LEU A 1 94 ? -9.746 2.608 7.977 1.00 91.12 94 LEU A C 1
ATOM 708 O O . LEU A 1 94 ? -9.073 1.786 7.352 1.00 91.12 94 LEU A O 1
ATOM 712 N N . VAL A 1 95 ? -10.629 3.409 7.374 1.00 91.69 95 VAL A N 1
ATOM 713 C CA . VAL A 1 95 ? -10.874 3.393 5.923 1.00 91.69 95 VAL A CA 1
ATOM 714 C C . VAL A 1 95 ? -9.620 3.790 5.144 1.00 91.69 95 VAL A C 1
ATOM 716 O O . VAL A 1 95 ? -9.281 3.120 4.171 1.00 91.69 95 VAL A O 1
ATOM 719 N N . LEU A 1 96 ? -8.903 4.832 5.574 1.00 94.19 96 LEU A N 1
ATOM 720 C CA . LEU A 1 96 ? -7.668 5.271 4.919 1.00 94.19 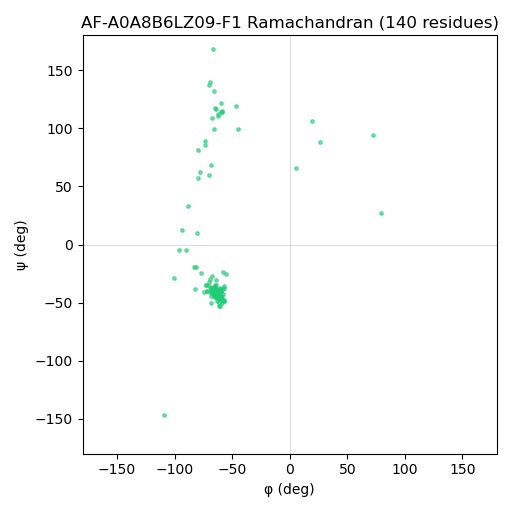96 LEU A CA 1
ATOM 721 C C . LEU A 1 96 ? -6.591 4.183 4.946 1.00 94.19 96 LEU A C 1
ATOM 723 O O . LEU A 1 96 ? -5.962 3.930 3.922 1.00 94.19 96 LEU A O 1
ATOM 727 N N . VAL A 1 97 ? -6.405 3.498 6.077 1.00 90.69 97 VAL A N 1
ATOM 728 C CA . VAL A 1 97 ? -5.451 2.384 6.187 1.00 90.69 97 VAL A CA 1
ATOM 729 C C . VAL A 1 97 ? -5.815 1.257 5.217 1.00 90.69 97 VAL A C 1
ATOM 731 O O . VAL A 1 97 ? -4.951 0.784 4.480 1.00 90.69 97 VAL A O 1
ATOM 734 N N . MET A 1 98 ? -7.090 0.866 5.153 1.00 87.81 98 MET A N 1
ATOM 735 C CA . MET A 1 98 ? -7.556 -0.182 4.233 1.00 87.81 98 MET A CA 1
ATOM 736 C C . MET A 1 98 ? -7.408 0.229 2.765 1.00 87.81 98 MET A C 1
ATOM 738 O O . MET A 1 98 ? -6.947 -0.562 1.942 1.00 87.81 98 MET A O 1
ATOM 742 N N . ALA A 1 99 ? -7.744 1.478 2.438 1.00 90.94 99 ALA A N 1
ATOM 743 C CA . ALA A 1 99 ? -7.595 2.022 1.095 1.00 90.94 99 ALA A CA 1
ATOM 744 C C . ALA A 1 99 ? -6.127 2.043 0.650 1.00 90.94 99 ALA A C 1
ATOM 746 O O . ALA A 1 99 ? -5.835 1.691 -0.491 1.00 90.94 99 ALA A O 1
ATOM 747 N N . LEU A 1 100 ? -5.197 2.399 1.543 1.00 90.69 100 LEU A N 1
ATOM 748 C CA . LEU A 1 100 ? -3.765 2.366 1.245 1.00 90.69 100 LEU A CA 1
ATOM 749 C C . LEU A 1 100 ? -3.237 0.936 1.085 1.00 90.69 100 LEU A C 1
ATOM 751 O O . LEU A 1 100 ? -2.474 0.686 0.156 1.00 90.69 100 LEU A O 1
ATOM 755 N N . LEU A 1 101 ? -3.664 -0.007 1.931 1.00 88.00 101 LEU A N 1
ATOM 756 C CA . LEU A 1 101 ? -3.264 -1.418 1.834 1.00 88.00 101 LEU A CA 1
ATOM 757 C C . LEU A 1 101 ? -3.696 -2.049 0.500 1.00 88.00 101 LEU A C 1
ATOM 759 O O . LEU A 1 101 ? -2.873 -2.637 -0.203 1.00 88.00 101 LEU A O 1
ATOM 763 N N . VAL A 1 102 ? -4.969 -1.892 0.124 1.00 85.12 102 VAL A N 1
ATOM 764 C CA . VAL A 1 102 ? -5.518 -2.432 -1.135 1.00 85.12 102 VAL A CA 1
ATOM 765 C C . VAL A 1 102 ? -4.994 -1.649 -2.343 1.00 85.12 102 VAL A C 1
ATOM 767 O O . VAL A 1 102 ? -4.638 -2.227 -3.371 1.00 85.12 102 VAL A O 1
ATOM 770 N N . GLY A 1 103 ? -4.894 -0.325 -2.218 1.00 88.44 103 GLY A N 1
ATOM 771 C CA . GLY A 1 103 ? -4.366 0.553 -3.257 1.00 88.44 103 GLY A CA 1
ATOM 772 C C . GLY A 1 103 ? -2.910 0.247 -3.602 1.00 88.44 103 GLY A C 1
ATOM 773 O O . GLY A 1 103 ? -2.563 0.226 -4.782 1.00 88.44 103 GLY A O 1
ATOM 774 N N . ALA A 1 104 ? -2.074 -0.064 -2.607 1.00 87.06 104 ALA A N 1
ATOM 775 C CA . ALA A 1 104 ? -0.670 -0.408 -2.818 1.00 87.06 104 ALA A CA 1
ATOM 776 C C . ALA A 1 104 ? -0.498 -1.637 -3.724 1.00 87.06 104 ALA A C 1
ATOM 778 O O . ALA A 1 104 ? 0.362 -1.623 -4.604 1.00 87.06 104 ALA A O 1
ATOM 779 N N . GLN A 1 105 ? -1.332 -2.672 -3.571 1.00 82.75 105 GLN A N 1
ATOM 780 C CA . GLN A 1 105 ? -1.287 -3.841 -4.457 1.00 82.75 105 GLN A CA 1
ATOM 781 C C . GLN A 1 105 ? -1.644 -3.484 -5.904 1.00 82.75 105 GLN A C 1
ATOM 783 O O . GLN A 1 105 ? -0.931 -3.873 -6.830 1.00 82.75 105 GLN A O 1
ATOM 788 N N . ASN A 1 106 ? -2.702 -2.693 -6.101 1.00 84.25 106 ASN A N 1
ATOM 789 C CA . ASN A 1 106 ? -3.129 -2.258 -7.433 1.00 84.25 106 ASN A CA 1
ATOM 790 C C . ASN A 1 106 ? -2.075 -1.374 -8.115 1.00 84.25 106 ASN A C 1
ATOM 792 O O . ASN A 1 106 ? -1.814 -1.525 -9.309 1.00 84.25 106 ASN A O 1
ATOM 796 N N . VAL A 1 107 ? -1.436 -0.481 -7.355 1.00 86.25 107 VAL A N 1
ATOM 797 C CA . VAL A 1 107 ? -0.314 0.352 -7.810 1.00 86.25 107 VAL A CA 1
ATOM 798 C C . VAL A 1 107 ? 0.853 -0.537 -8.241 1.00 86.25 107 VAL A C 1
ATOM 800 O O . VAL A 1 107 ? 1.289 -0.435 -9.387 1.00 86.25 107 VAL A O 1
ATOM 803 N N . MET A 1 108 ? 1.306 -1.462 -7.388 1.00 82.62 108 MET A N 1
ATOM 804 C CA . MET A 1 108 ? 2.415 -2.362 -7.728 1.00 82.62 108 MET A CA 1
ATOM 805 C C . MET A 1 108 ? 2.121 -3.177 -8.996 1.00 82.62 108 MET A C 1
ATOM 807 O O . MET A 1 108 ? 2.915 -3.166 -9.933 1.00 82.62 108 MET A O 1
ATOM 811 N N . SER A 1 109 ? 0.940 -3.793 -9.091 1.00 78.25 109 SER A N 1
ATOM 812 C CA . SER A 1 109 ? 0.546 -4.550 -10.284 1.00 78.25 109 SER A CA 1
ATOM 813 C C . SER A 1 109 ? 0.492 -3.685 -11.547 1.00 78.25 109 SER A C 1
ATOM 815 O O . SER A 1 109 ? 0.864 -4.154 -12.621 1.00 78.25 109 SER A O 1
ATOM 817 N N . THR A 1 110 ? 0.036 -2.436 -11.445 1.00 80.06 110 THR A N 1
ATOM 818 C CA . THR A 1 110 ? -0.130 -1.558 -12.613 1.00 80.06 110 THR A CA 1
ATOM 819 C C . THR A 1 110 ? 1.207 -1.035 -13.133 1.00 80.06 110 THR A C 1
ATOM 821 O O . THR A 1 110 ? 1.400 -0.970 -14.348 1.00 80.06 110 THR A O 1
ATOM 824 N N . PHE A 1 111 ? 2.126 -0.665 -12.237 1.00 77.75 111 PHE A N 1
ATOM 825 C CA . PHE A 1 111 ? 3.425 -0.104 -12.615 1.00 77.75 111 PHE A CA 1
ATOM 826 C C . PHE A 1 111 ? 4.452 -1.181 -12.979 1.00 77.75 111 PHE A C 1
ATOM 828 O O . PHE A 1 111 ? 5.190 -0.997 -13.944 1.00 77.75 111 PHE A O 1
ATOM 835 N N . PHE A 1 112 ? 4.471 -2.312 -12.270 1.00 74.44 112 PHE A N 1
ATOM 836 C CA . PHE A 1 112 ? 5.478 -3.358 -12.478 1.00 74.44 112 PHE A CA 1
ATOM 837 C C . PHE A 1 112 ? 4.974 -4.540 -13.325 1.00 74.44 112 PHE A C 1
ATOM 839 O O . PHE A 1 112 ? 5.745 -5.118 -14.088 1.00 74.44 112 PHE A O 1
ATOM 846 N N . GLY A 1 113 ? 3.671 -4.847 -13.311 1.00 66.56 113 GLY A N 1
ATOM 847 C CA . GLY A 1 113 ? 3.098 -5.939 -14.115 1.00 66.56 113 GLY A CA 1
ATOM 848 C C . GLY A 1 113 ? 3.074 -5.658 -15.623 1.00 66.56 113 GLY A C 1
ATOM 849 O O . GLY A 1 113 ? 3.349 -6.547 -16.425 1.00 66.56 113 GLY A O 1
ATOM 850 N N . ARG A 1 114 ? 2.833 -4.403 -16.028 1.00 67.00 114 ARG A N 1
ATOM 851 C CA . ARG A 1 114 ? 2.872 -4.005 -17.450 1.00 67.00 114 ARG A CA 1
ATOM 852 C C . ARG A 1 114 ? 4.287 -4.015 -18.030 1.00 67.00 114 ARG A C 1
ATOM 854 O O . ARG A 1 114 ? 4.463 -4.320 -19.204 1.00 67.00 114 ARG A O 1
ATOM 861 N N . GLY A 1 115 ? 5.297 -3.708 -17.212 1.00 65.62 115 GLY A N 1
ATOM 862 C CA . GLY A 1 115 ? 6.700 -3.811 -17.622 1.00 65.62 115 GLY A CA 1
ATOM 863 C C . GLY A 1 115 ? 7.101 -5.256 -17.933 1.00 65.62 115 GLY A C 1
ATOM 864 O O . GLY A 1 115 ? 7.763 -5.507 -18.939 1.00 65.62 115 GLY A O 1
ATOM 865 N N . ALA A 1 116 ? 6.629 -6.208 -17.122 1.00 64.69 116 ALA A N 1
ATOM 866 C CA . ALA A 1 116 ? 6.860 -7.635 -17.335 1.00 64.69 116 ALA A CA 1
ATOM 867 C C . ALA A 1 116 ? 6.136 -8.185 -18.581 1.00 64.69 116 ALA A C 1
ATOM 869 O O . ALA A 1 116 ? 6.712 -8.992 -19.306 1.00 64.69 116 ALA A O 1
ATOM 870 N N . GLU A 1 117 ? 4.913 -7.729 -18.877 1.00 66.19 117 GLU A N 1
ATOM 871 C CA . GLU A 1 117 ? 4.163 -8.145 -20.076 1.00 66.19 117 GLU A CA 1
ATOM 872 C C . GLU A 1 117 ? 4.868 -7.731 -21.380 1.00 66.19 117 GLU A C 1
ATOM 874 O O . GLU A 1 117 ? 5.004 -8.533 -22.306 1.00 66.19 117 GLU A O 1
ATOM 879 N N . ILE A 1 118 ? 5.378 -6.497 -21.439 1.00 68.50 118 ILE A N 1
ATOM 880 C CA . ILE A 1 118 ? 6.096 -5.986 -22.616 1.00 68.50 118 ILE A CA 1
ATOM 881 C C . ILE A 1 118 ? 7.413 -6.755 -22.826 1.00 68.50 118 ILE A C 1
ATOM 883 O O . ILE A 1 118 ? 7.761 -7.082 -23.963 1.00 68.50 118 ILE A O 1
ATOM 887 N N . ALA A 1 119 ? 8.122 -7.095 -21.745 1.00 69.56 119 ALA A N 1
ATOM 888 C CA . ALA A 1 119 ? 9.331 -7.918 -21.809 1.00 69.56 119 ALA A CA 1
ATOM 889 C C . ALA A 1 119 ? 9.030 -9.356 -22.273 1.00 69.56 119 ALA A C 1
ATOM 891 O O . ALA A 1 119 ? 9.703 -9.867 -23.168 1.00 69.56 119 ALA A O 1
ATOM 892 N N . ALA A 1 120 ? 7.972 -9.974 -21.739 1.00 72.38 120 ALA A N 1
ATOM 893 C CA . ALA A 1 120 ? 7.555 -11.325 -22.111 1.00 72.38 120 ALA A CA 1
ATOM 894 C C . ALA A 1 120 ? 7.144 -11.428 -23.590 1.00 72.38 120 ALA A C 1
ATOM 896 O O . ALA A 1 120 ? 7.486 -12.404 -24.263 1.00 72.38 120 ALA A O 1
ATOM 897 N N . LEU A 1 121 ? 6.457 -10.412 -24.123 1.00 76.88 121 LEU A N 1
ATOM 898 C CA . LEU A 1 121 ? 6.140 -10.337 -25.550 1.00 76.88 121 LEU A CA 1
ATOM 899 C C . LEU A 1 121 ? 7.416 -10.236 -26.402 1.00 76.88 121 LEU A C 1
ATOM 901 O O . LEU A 1 121 ? 7.521 -10.905 -27.431 1.00 76.88 121 LEU A O 1
ATOM 905 N N . GLY A 1 122 ? 8.396 -9.442 -25.963 1.00 77.81 122 GLY A N 1
ATOM 906 C CA . GLY A 1 122 ? 9.699 -9.333 -26.621 1.00 77.81 122 GLY A CA 1
ATOM 907 C C . GLY A 1 122 ? 10.436 -10.674 -26.689 1.00 77.81 122 GLY A C 1
ATOM 908 O O . GLY A 1 122 ? 10.880 -11.079 -27.766 1.00 77.81 122 GLY A O 1
ATOM 909 N N . ASP A 1 123 ? 10.499 -11.401 -25.574 1.00 77.69 123 ASP A N 1
ATOM 910 C CA . ASP A 1 123 ? 11.148 -12.715 -25.511 1.00 77.69 123 ASP A CA 1
ATOM 911 C C . ASP A 1 123 ? 10.426 -13.761 -26.373 1.00 77.69 123 ASP A C 1
ATOM 913 O O . ASP A 1 123 ? 11.074 -14.529 -27.093 1.00 77.69 123 ASP A O 1
ATOM 917 N N . ALA A 1 124 ? 9.089 -13.756 -26.379 1.00 78.94 124 ALA A N 1
ATOM 918 C CA . ALA A 1 124 ? 8.286 -14.641 -27.221 1.00 78.94 124 ALA A CA 1
ATOM 919 C C . ALA A 1 124 ? 8.541 -14.400 -28.720 1.00 78.94 124 ALA A C 1
ATOM 921 O O . ALA A 1 124 ? 8.787 -15.350 -29.472 1.00 78.94 124 ALA A O 1
ATOM 922 N N . VAL A 1 125 ? 8.561 -13.134 -29.152 1.00 80.00 125 VAL A N 1
ATOM 923 C CA . VAL A 1 125 ? 8.865 -12.760 -30.543 1.00 80.00 125 VAL A CA 1
ATOM 924 C C . VAL A 1 125 ? 10.294 -13.166 -30.915 1.00 80.00 125 VAL A C 1
ATOM 926 O O . VAL A 1 125 ? 10.513 -13.736 -31.985 1.00 80.00 125 VAL A O 1
ATOM 929 N N . MET A 1 126 ? 11.273 -12.962 -30.030 1.00 78.06 126 MET A N 1
ATOM 930 C CA . MET A 1 126 ? 12.665 -13.359 -30.277 1.00 78.06 126 MET A CA 1
ATOM 931 C C . MET A 1 126 ? 12.849 -14.879 -30.371 1.00 78.06 126 MET A C 1
ATOM 933 O O . MET A 1 126 ? 13.617 -15.353 -31.216 1.00 78.06 126 MET A O 1
ATOM 937 N N . HIS A 1 127 ? 12.130 -15.661 -29.563 1.00 77.75 127 HIS A N 1
ATOM 938 C CA . HIS A 1 127 ? 12.093 -17.119 -29.697 1.00 77.75 127 HIS A CA 1
ATOM 939 C C . HIS A 1 127 ? 11.480 -17.557 -31.033 1.00 77.75 127 HIS A C 1
ATOM 941 O O . HIS A 1 127 ? 12.010 -18.460 -31.685 1.00 77.75 127 HIS A O 1
ATOM 947 N N . GLN A 1 128 ? 10.419 -16.885 -31.479 1.00 77.81 128 GLN A N 1
ATOM 948 C CA . GLN A 1 128 ? 9.761 -17.177 -32.751 1.00 77.81 128 GLN A CA 1
ATOM 949 C C . GLN A 1 128 ? 10.641 -16.810 -33.959 1.00 77.81 128 GLN A C 1
ATOM 951 O O . GLN A 1 128 ? 10.712 -17.571 -34.925 1.00 77.81 128 GLN A O 1
ATOM 956 N N . LEU A 1 129 ? 11.390 -15.707 -33.885 1.00 77.50 129 LEU A N 1
ATOM 957 C CA . LEU A 1 129 ? 12.369 -15.305 -34.903 1.00 77.50 129 LEU A CA 1
ATOM 958 C C . LEU A 1 129 ? 13.578 -16.251 -34.958 1.00 77.50 129 LEU A C 1
ATOM 960 O O . LEU A 1 129 ? 14.057 -16.587 -36.045 1.00 77.50 129 LEU A O 1
ATOM 964 N N . LYS A 1 130 ? 14.054 -16.747 -33.809 1.00 78.56 130 LYS A N 1
ATOM 965 C CA . LYS A 1 130 ? 15.082 -17.800 -33.771 1.00 78.56 130 LYS A CA 1
ATOM 966 C C . LYS A 1 130 ? 14.568 -19.097 -34.396 1.00 78.56 130 LYS A C 1
ATOM 968 O O . LYS A 1 130 ? 15.259 -19.670 -35.230 1.00 78.56 130 LYS A O 1
ATOM 973 N N . ALA A 1 131 ? 13.345 -19.520 -34.077 1.00 79.19 131 ALA A N 1
ATOM 974 C CA . ALA A 1 131 ? 12.743 -20.707 -34.684 1.00 79.19 131 ALA A CA 1
ATOM 975 C C . ALA A 1 131 ? 12.584 -20.555 -36.211 1.00 79.19 131 ALA A C 1
ATOM 977 O O . ALA A 1 131 ? 12.995 -21.432 -36.967 1.00 79.19 131 ALA A O 1
ATOM 978 N N . ALA A 1 132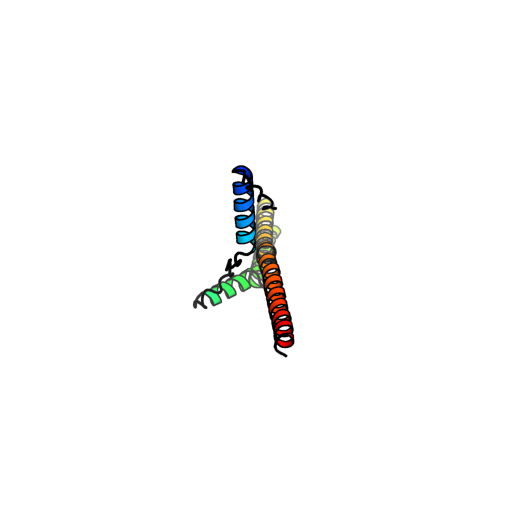 ? 12.072 -19.415 -36.680 1.00 74.94 132 ALA A N 1
ATOM 979 C CA . ALA A 1 132 ? 11.899 -19.138 -38.107 1.00 74.94 132 ALA A CA 1
ATOM 980 C C . ALA A 1 132 ? 13.232 -19.031 -38.873 1.00 74.94 132 ALA A C 1
ATOM 982 O O . ALA A 1 132 ? 13.341 -19.502 -40.008 1.00 74.94 132 ALA A O 1
ATOM 983 N N . SER A 1 133 ? 14.266 -18.443 -38.263 1.00 73.06 133 SER A N 1
ATOM 984 C CA . SER A 1 133 ? 15.592 -18.330 -38.887 1.00 73.06 133 SER A CA 1
ATOM 985 C C . SER A 1 133 ? 16.336 -19.666 -38.933 1.00 73.06 133 SER A C 1
ATOM 987 O O . SER A 1 133 ? 16.986 -19.945 -39.937 1.00 73.06 133 SER A O 1
ATOM 989 N N . VAL A 1 134 ? 16.179 -20.533 -37.926 1.00 75.31 134 VAL A N 1
ATOM 990 C CA . VAL A 1 134 ? 16.699 -21.912 -37.956 1.00 75.31 134 VAL A CA 1
ATOM 991 C C . VAL A 1 134 ? 16.055 -22.705 -39.092 1.00 75.31 134 VAL A C 1
ATOM 993 O O . VAL A 1 134 ? 16.774 -23.296 -39.892 1.00 75.31 134 VAL A O 1
ATOM 996 N N . LEU A 1 135 ? 14.727 -22.636 -39.234 1.00 73.50 135 LEU A N 1
ATOM 997 C CA . LEU A 1 135 ? 14.012 -23.284 -40.341 1.00 73.50 135 LEU A CA 1
ATOM 998 C C . LEU A 1 135 ? 14.467 -22.752 -41.708 1.00 73.50 135 LEU A C 1
ATOM 1000 O O . LEU A 1 135 ? 14.682 -23.524 -42.639 1.00 73.50 135 LEU A O 1
ATOM 1004 N N . THR A 1 136 ? 14.684 -21.441 -41.819 1.00 75.38 136 THR A N 1
ATOM 1005 C CA . THR A 1 136 ? 15.176 -20.811 -43.055 1.00 75.38 136 THR A CA 1
ATOM 1006 C C . THR A 1 136 ? 16.616 -21.222 -43.382 1.00 75.38 136 THR A C 1
ATOM 1008 O O . THR A 1 136 ? 16.951 -21.430 -44.548 1.00 75.38 136 THR A O 1
ATOM 1011 N N . ASN A 1 137 ? 17.478 -21.365 -42.372 1.00 69.75 137 ASN A N 1
ATOM 1012 C CA . ASN A 1 137 ? 18.872 -21.759 -42.566 1.00 69.75 137 ASN A CA 1
ATOM 1013 C C . ASN A 1 137 ? 18.997 -23.246 -42.934 1.00 69.75 137 ASN A C 1
ATOM 1015 O O . ASN A 1 137 ? 19.812 -23.591 -43.784 1.00 69.75 137 ASN A O 1
ATOM 1019 N N . SER A 1 138 ? 18.136 -24.104 -42.378 1.00 61.94 138 SER A N 1
ATOM 1020 C CA . SER A 1 138 ? 18.064 -25.526 -42.736 1.00 61.94 138 SER A CA 1
ATOM 1021 C C . SER A 1 138 ? 17.638 -25.769 -44.189 1.00 61.94 138 SER A C 1
ATOM 1023 O O . SER A 1 138 ? 18.088 -26.740 -44.787 1.00 61.94 138 SER A O 1
ATOM 1025 N N . VAL A 1 139 ? 16.824 -24.887 -44.780 1.00 64.25 139 VAL A N 1
ATOM 1026 C CA . VAL A 1 139 ? 16.419 -24.969 -46.200 1.00 64.25 139 VAL A CA 1
ATOM 1027 C C . VAL A 1 139 ? 17.527 -24.498 -47.151 1.00 64.25 139 VAL A C 1
ATOM 1029 O O . VAL A 1 139 ? 17.563 -24.915 -48.300 1.00 64.25 139 VAL A O 1
ATOM 1032 N N . ARG A 1 140 ? 18.452 -23.646 -46.691 1.00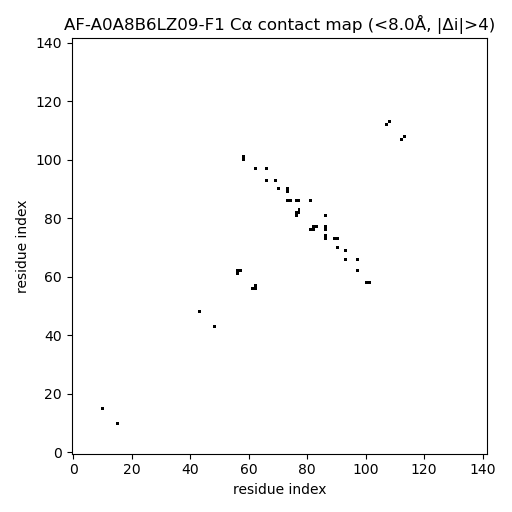 57.41 140 ARG A N 1
ATOM 1033 C CA . ARG A 1 140 ? 19.574 -23.140 -47.504 1.00 57.41 140 ARG A CA 1
ATOM 1034 C C . ARG A 1 140 ? 20.755 -24.119 -47.584 1.00 57.41 140 ARG A C 1
ATOM 1036 O O . ARG A 1 140 ? 21.599 -23.974 -48.462 1.00 57.41 140 ARG A O 1
ATOM 1043 N N . THR A 1 141 ? 20.846 -25.070 -46.657 1.00 57.19 141 THR A N 1
ATOM 1044 C CA . THR A 1 141 ? 21.943 -26.051 -46.566 1.00 57.19 141 THR A CA 1
ATOM 1045 C C . THR A 1 141 ? 21.667 -27.380 -47.282 1.00 57.19 141 THR A C 1
ATOM 1047 O O . THR A 1 141 ? 22.414 -28.334 -47.073 1.00 57.19 141 THR A O 1
ATOM 1050 N N . VAL A 1 142 ? 20.620 -27.450 -48.109 1.00 52.50 142 VAL A N 1
ATOM 1051 C CA . VAL A 1 142 ? 20.283 -28.586 -48.989 1.00 52.50 142 VAL A CA 1
ATOM 1052 C C . VAL A 1 142 ? 20.243 -28.084 -50.426 1.00 52.50 142 VAL A C 1
ATOM 1054 O O . VAL A 1 142 ? 20.750 -28.810 -51.307 1.00 52.50 142 VAL A O 1
#

Radius of gyration: 31.17 Å; Cα contacts (8 Å, |Δi|>4): 25; chains: 1; bounding box: 60×48×100 Å

Mean predicted aligned error: 16.58 Å